Protein AF-A0A399NQE6-F1 (afdb_monomer_lite)

Secondary structure (DSSP, 8-state):
-HHHHHHHHHHHHHHHHHHHHHHHHHHHHHHHHHHHHHHHHHHHHHHHHHHHHHHHHHHHHHHHHHHHHHHHHHHHHHTT-HHHHHHHTT-TTEEEEGGGG--PPTT-HHHHHHHHGGGGGPEEESSHHHHH-

Structure (mmCIF, N/CA/C/O backbone):
data_AF-A0A399NQE6-F1
#
_entry.id   AF-A0A399NQE6-F1
#
loop_
_atom_site.group_PDB
_atom_site.id
_atom_site.type_symbol
_atom_site.label_atom_id
_atom_site.label_alt_id
_atom_site.label_comp_id
_atom_site.label_asym_id
_atom_site.label_entity_id
_atom_site.label_seq_id
_atom_site.pdbx_PDB_ins_code
_atom_site.Cartn_x
_atom_site.Cartn_y
_atom_site.Cartn_z
_atom_site.occupancy
_atom_site.B_iso_or_equiv
_atom_site.auth_seq_id
_atom_site.auth_comp_id
_atom_site.auth_asym_id
_atom_site.auth_atom_id
_atom_site.pdbx_PDB_model_num
ATOM 1 N N . ASP A 1 1 ? -52.371 1.083 69.100 1.00 79.62 1 ASP A N 1
ATOM 2 C CA . ASP A 1 1 ? -52.340 1.898 67.864 1.00 79.62 1 ASP A CA 1
ATOM 3 C C . ASP A 1 1 ? -50.990 2.541 67.576 1.00 79.62 1 ASP A C 1
ATOM 5 O O . ASP A 1 1 ? -50.426 2.234 66.537 1.00 79.62 1 ASP A O 1
ATOM 9 N N . ALA A 1 2 ? -50.393 3.313 68.492 1.00 91.00 2 ALA A N 1
ATOM 10 C CA . ALA A 1 2 ? -49.090 3.959 68.250 1.00 91.00 2 ALA A CA 1
ATOM 11 C C . ALA A 1 2 ? -47.936 2.994 67.886 1.00 91.00 2 ALA A C 1
ATOM 13 O O . ALA A 1 2 ? -47.141 3.292 67.003 1.00 91.00 2 ALA A O 1
ATOM 14 N N . ALA A 1 3 ? -47.852 1.821 68.527 1.00 92.25 3 ALA A N 1
ATOM 15 C CA . ALA A 1 3 ? -46.833 0.817 68.196 1.00 92.25 3 ALA A CA 1
ATOM 16 C C . ALA A 1 3 ? -47.027 0.209 66.794 1.00 92.25 3 ALA A C 1
ATOM 18 O O . ALA A 1 3 ? -46.052 -0.003 66.084 1.00 92.25 3 ALA A O 1
ATOM 19 N N . ARG A 1 4 ? -48.283 -0.014 66.378 1.00 92.62 4 ARG A N 1
ATOM 20 C CA . ARG A 1 4 ? -48.607 -0.517 65.035 1.00 92.62 4 ARG A CA 1
ATOM 21 C C . ARG A 1 4 ? -48.268 0.521 63.967 1.00 92.62 4 ARG A C 1
ATOM 23 O O . ARG A 1 4 ? -47.612 0.180 63.001 1.00 92.62 4 ARG A O 1
ATOM 30 N N . ALA A 1 5 ? -48.617 1.789 64.196 1.00 94.38 5 ALA A N 1
ATOM 31 C CA . ALA A 1 5 ? -48.275 2.878 63.279 1.00 94.38 5 ALA A CA 1
ATOM 32 C C . ALA A 1 5 ? -46.755 3.042 63.088 1.00 94.38 5 ALA A C 1
ATOM 34 O O . ALA A 1 5 ? -46.301 3.282 61.975 1.00 94.38 5 ALA A O 1
ATOM 35 N N . ARG A 1 6 ? -45.961 2.875 64.157 1.00 93.75 6 ARG A N 1
ATOM 36 C CA . ARG A 1 6 ? -44.490 2.896 64.073 1.00 93.75 6 ARG A CA 1
ATOM 37 C C . ARG A 1 6 ? -43.927 1.715 63.288 1.00 93.75 6 ARG A C 1
ATOM 39 O O . ARG A 1 6 ? -43.005 1.919 62.512 1.00 93.75 6 ARG A O 1
ATOM 46 N N . LEU A 1 7 ? -44.479 0.516 63.480 1.00 95.75 7 LEU A N 1
ATOM 47 C CA . LEU A 1 7 ? -44.084 -0.666 62.712 1.00 95.75 7 LEU A CA 1
ATOM 48 C C . LEU A 1 7 ? -44.352 -0.456 61.218 1.00 95.75 7 LEU A C 1
ATOM 50 O O . LEU A 1 7 ? -43.432 -0.589 60.425 1.00 95.75 7 LEU A O 1
ATOM 54 N N . THR A 1 8 ? -45.562 -0.024 60.853 1.00 96.56 8 THR A N 1
ATOM 55 C CA . THR A 1 8 ? -45.926 0.226 59.449 1.00 96.56 8 THR A CA 1
ATOM 56 C C . THR A 1 8 ? -45.060 1.315 58.811 1.00 96.56 8 THR A C 1
ATOM 58 O O . THR A 1 8 ? -44.681 1.203 57.651 1.00 96.56 8 THR A O 1
ATOM 61 N N . ALA A 1 9 ? -44.709 2.367 59.561 1.00 95.06 9 ALA A N 1
ATOM 62 C CA . ALA A 1 9 ? -43.797 3.401 59.074 1.00 95.06 9 ALA A CA 1
ATOM 63 C C . ALA A 1 9 ? -42.378 2.860 58.829 1.00 95.06 9 ALA A C 1
ATOM 65 O O . ALA A 1 9 ? -41.787 3.178 57.801 1.00 95.06 9 ALA A O 1
ATOM 66 N N . ALA A 1 10 ? -41.861 2.028 59.739 1.00 95.50 10 ALA A N 1
ATOM 67 C CA . ALA A 1 10 ? -40.548 1.401 59.602 1.00 95.50 10 ALA A CA 1
ATOM 68 C C . ALA A 1 10 ? -40.507 0.372 58.457 1.00 95.50 10 ALA A C 1
ATOM 70 O O . ALA A 1 10 ? -39.519 0.303 57.736 1.00 95.50 10 ALA A O 1
ATOM 71 N N . GLU A 1 11 ? -41.582 -0.395 58.251 1.00 96.06 11 GLU A N 1
ATOM 72 C CA . GLU A 1 11 ? -41.720 -1.317 57.114 1.00 96.06 11 GLU A CA 1
ATOM 73 C C . GLU A 1 11 ? -41.717 -0.555 55.782 1.00 96.06 11 GLU A C 1
ATOM 75 O O . GLU A 1 11 ? -40.961 -0.910 54.884 1.00 96.06 11 GLU A O 1
ATOM 80 N N . ALA A 1 12 ? -42.466 0.548 55.682 1.00 95.88 12 ALA A N 1
ATOM 81 C CA . ALA A 1 12 ? -42.492 1.386 54.482 1.00 95.88 12 ALA A CA 1
ATOM 82 C C . ALA A 1 12 ? -41.170 2.136 54.226 1.00 95.88 12 ALA A C 1
ATOM 84 O O . ALA A 1 12 ? -40.850 2.488 53.092 1.00 95.88 12 ALA A O 1
ATOM 85 N N . GLU A 1 13 ? -40.411 2.467 55.272 1.00 95.38 13 GLU A N 1
ATOM 86 C CA . GLU A 1 13 ? -39.055 3.010 55.135 1.00 95.38 13 GLU A CA 1
ATOM 87 C C . GLU A 1 13 ? -38.078 1.940 54.639 1.00 95.38 13 GLU A C 1
ATOM 89 O O . GLU A 1 13 ? -37.320 2.206 53.710 1.00 95.38 13 GLU A O 1
ATOM 94 N N . ARG A 1 14 ? -38.161 0.716 55.178 1.00 95.56 14 ARG A N 1
ATOM 95 C CA . ARG A 1 14 ? -37.352 -0.417 54.718 1.00 95.56 14 ARG A CA 1
ATOM 96 C C . ARG A 1 14 ? -37.628 -0.753 53.253 1.00 95.56 14 ARG A C 1
ATOM 98 O O . ARG A 1 14 ? -36.682 -0.830 52.485 1.00 95.56 14 ARG A O 1
ATOM 105 N N . GLU A 1 15 ? -38.894 -0.895 52.863 1.00 96.81 15 GLU A N 1
ATOM 106 C CA . GLU A 1 15 ? -39.272 -1.199 51.472 1.00 96.81 15 GLU A CA 1
ATOM 107 C C . GLU A 1 15 ? -38.779 -0.126 50.491 1.00 96.81 15 GLU A C 1
ATOM 109 O O . GLU A 1 15 ? -38.355 -0.448 49.386 1.00 96.81 15 GLU A O 1
ATOM 114 N N . ARG A 1 16 ? -38.788 1.154 50.894 1.00 95.88 16 ARG A N 1
ATOM 115 C CA . ARG A 1 16 ? -38.215 2.233 50.075 1.00 95.88 16 ARG A CA 1
ATOM 116 C C . ARG A 1 16 ? -36.704 2.110 49.930 1.00 95.88 16 ARG A C 1
ATOM 118 O O . ARG A 1 16 ? -36.217 2.217 48.814 1.00 95.88 16 ARG A O 1
ATOM 125 N N . GLY A 1 17 ? -35.986 1.862 51.024 1.00 94.75 17 GLY A N 1
ATOM 126 C CA . GLY A 1 17 ? -34.536 1.670 50.975 1.00 94.75 17 GLY A CA 1
ATOM 127 C C . GLY A 1 17 ? -34.125 0.432 50.170 1.00 94.75 17 GLY A C 1
ATOM 128 O O . GLY A 1 17 ? -33.139 0.480 49.445 1.00 94.75 17 GLY A O 1
ATOM 129 N N . GLU A 1 18 ? -34.897 -0.656 50.255 1.00 95.62 18 GLU A N 1
ATOM 130 C CA . GLU A 1 18 ? -34.706 -1.860 49.435 1.00 95.62 18 GLU A CA 1
ATOM 131 C C . GLU A 1 18 ? -34.908 -1.541 47.944 1.00 95.62 18 GLU A C 1
ATOM 133 O O . GLU A 1 18 ? -34.041 -1.857 47.134 1.00 95.62 18 GLU A O 1
ATOM 138 N N . ALA A 1 19 ? -35.984 -0.830 47.586 1.00 94.81 19 ALA A N 1
ATOM 139 C CA . ALA A 1 19 ? -36.244 -0.431 46.201 1.00 94.81 19 ALA A CA 1
ATOM 140 C C . ALA A 1 19 ? -35.196 0.551 45.639 1.00 94.81 19 ALA A C 1
ATOM 142 O O . ALA A 1 19 ? -34.826 0.452 44.471 1.00 94.81 19 ALA A O 1
ATOM 143 N N . GLU A 1 20 ? -34.713 1.496 46.451 1.00 94.00 20 GLU A N 1
ATOM 144 C CA . GLU A 1 20 ? -33.626 2.411 46.073 1.00 94.00 20 GLU A CA 1
ATOM 145 C C . GLU A 1 20 ? -32.308 1.652 45.861 1.00 94.00 20 GLU A C 1
ATOM 147 O O . GLU A 1 20 ? -31.643 1.860 44.849 1.00 94.00 20 GLU A O 1
ATOM 152 N N . GLY A 1 21 ? -31.966 0.717 46.756 1.00 94.25 21 GLY A N 1
ATOM 153 C CA . GLY A 1 21 ? -30.773 -0.122 46.618 1.00 94.25 21 GLY A CA 1
ATOM 154 C C . GLY A 1 21 ? -30.809 -1.014 45.374 1.00 94.25 21 GLY A C 1
ATOM 155 O O . GLY A 1 21 ? -29.826 -1.084 44.641 1.00 94.25 21 GLY A O 1
ATOM 156 N N . GLU A 1 22 ? -31.953 -1.642 45.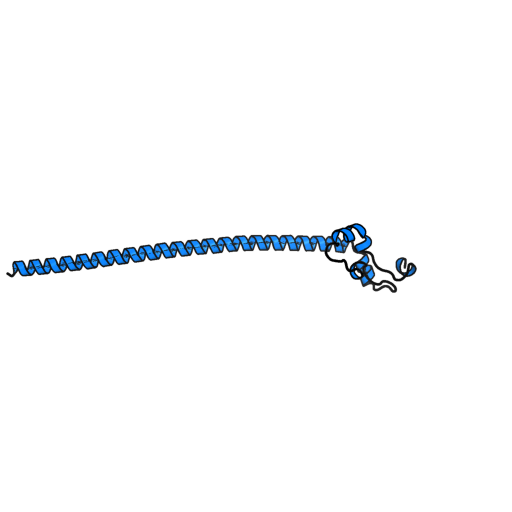084 1.00 94.56 22 GLU A N 1
ATOM 157 C CA . GLU A 1 22 ? -32.137 -2.437 43.863 1.00 94.56 22 GLU A CA 1
ATOM 158 C C . GLU A 1 22 ? -31.988 -1.588 42.590 1.00 94.56 22 GLU A C 1
ATOM 160 O O . GLU A 1 22 ? -31.390 -2.043 41.613 1.00 94.56 22 GLU A O 1
ATOM 165 N N . ALA A 1 23 ? -32.503 -0.354 42.591 1.00 92.75 23 ALA A N 1
ATOM 166 C CA . ALA A 1 23 ? -32.366 0.564 41.463 1.00 92.75 23 ALA A CA 1
ATOM 167 C C . ALA A 1 23 ? -30.907 1.006 41.246 1.00 92.75 23 ALA A C 1
ATOM 169 O O . ALA A 1 23 ? -30.440 1.036 40.104 1.00 92.75 23 ALA A O 1
ATOM 170 N N . ASP A 1 24 ? -30.174 1.298 42.324 1.00 93.94 24 ASP A N 1
ATOM 171 C CA . ASP A 1 24 ? -28.751 1.648 42.266 1.00 93.94 24 ASP A CA 1
ATOM 172 C C . ASP A 1 24 ? -27.894 0.475 41.761 1.00 93.94 24 ASP A C 1
ATOM 174 O O . ASP A 1 24 ? -27.011 0.665 40.920 1.00 93.94 24 ASP A O 1
ATOM 178 N N . GLU A 1 25 ? -28.169 -0.753 42.216 1.00 93.88 25 GLU A N 1
ATOM 179 C CA . GLU A 1 25 ? -27.486 -1.962 41.738 1.00 93.88 25 GLU A CA 1
ATOM 180 C C . GLU A 1 25 ? -27.747 -2.216 40.246 1.00 93.88 25 GLU A C 1
ATOM 182 O O . GLU A 1 25 ? -26.813 -2.509 39.490 1.00 93.88 25 GLU A O 1
ATOM 187 N N . GLN A 1 26 ? -28.997 -2.059 39.798 1.00 92.88 26 GLN A N 1
ATOM 188 C CA . GLN A 1 26 ? -29.366 -2.184 38.385 1.00 92.88 26 GLN A CA 1
ATOM 189 C C . GLN A 1 26 ? -28.644 -1.136 37.536 1.00 92.88 26 GLN A C 1
ATOM 191 O O . GLN A 1 26 ? -27.973 -1.505 36.568 1.00 92.88 26 GLN A O 1
ATOM 196 N N . GLY A 1 27 ? -28.689 0.138 37.939 1.00 94.00 27 GLY A N 1
ATOM 197 C CA . GLY A 1 27 ? -27.991 1.221 37.246 1.00 94.00 27 GLY A CA 1
ATOM 198 C C . GLY A 1 27 ? -26.475 1.011 37.199 1.00 94.00 27 GLY A C 1
ATOM 199 O O . GLY A 1 27 ? -25.853 1.202 36.154 1.00 94.00 27 GLY A O 1
ATOM 200 N N . GLY A 1 28 ? -25.875 0.538 38.295 1.00 94.88 28 GLY A N 1
ATOM 201 C CA . GLY A 1 28 ? -24.464 0.157 38.337 1.00 94.88 28 GLY A CA 1
ATOM 202 C C . GLY A 1 28 ? -24.131 -0.962 37.347 1.00 94.88 28 GLY A C 1
ATOM 203 O O . GLY A 1 28 ? -23.153 -0.856 36.607 1.00 94.88 28 GLY A O 1
ATOM 204 N N . SER A 1 29 ? -24.970 -2.000 37.274 1.00 94.81 29 SER A N 1
ATOM 205 C CA . SER A 1 29 ? -24.775 -3.121 36.347 1.00 94.81 29 SER A CA 1
ATOM 206 C C . SER A 1 29 ? -24.881 -2.706 34.874 1.00 94.81 29 SER A C 1
ATOM 208 O O . SER A 1 29 ? -24.097 -3.168 34.042 1.00 94.81 29 SER A O 1
ATOM 210 N N . GLU A 1 30 ? -25.805 -1.798 34.549 1.00 96.44 30 GLU A N 1
ATOM 211 C CA . GLU A 1 30 ? -25.970 -1.257 33.199 1.00 96.44 30 GLU A CA 1
ATOM 212 C C . GLU A 1 30 ? -24.767 -0.404 32.791 1.00 96.44 30 GLU A C 1
ATOM 214 O O . GLU A 1 30 ? -24.256 -0.557 31.681 1.00 96.44 30 GLU A O 1
ATOM 219 N N . LEU A 1 31 ? -24.263 0.438 33.700 1.00 97.75 31 LEU A N 1
ATOM 220 C CA . LEU A 1 31 ? -23.059 1.238 33.469 1.00 97.75 31 LEU A CA 1
ATOM 221 C C . LEU A 1 31 ? -21.816 0.364 33.274 1.00 97.75 31 LEU A C 1
ATOM 223 O O . LEU A 1 31 ? -21.019 0.642 32.379 1.00 97.75 31 LEU A O 1
ATOM 227 N N . THR A 1 32 ? -21.651 -0.698 34.070 1.00 97.62 32 THR A N 1
ATOM 228 C CA . THR A 1 32 ? -20.548 -1.653 33.890 1.00 97.62 32 THR A CA 1
ATOM 229 C C . THR A 1 32 ? -20.621 -2.326 32.526 1.00 97.62 32 THR A C 1
ATOM 231 O O . THR A 1 32 ? -19.618 -2.340 31.818 1.00 97.62 32 THR A O 1
ATOM 234 N N . ARG A 1 33 ? -21.800 -2.810 32.114 1.00 97.69 33 ARG A N 1
ATOM 235 C CA . ARG A 1 33 ? -21.969 -3.432 30.794 1.00 97.69 33 ARG A CA 1
ATOM 236 C C . ARG A 1 33 ? -21.669 -2.443 29.663 1.00 97.69 33 ARG A C 1
ATOM 238 O O . ARG A 1 33 ? -20.899 -2.769 28.771 1.00 97.69 33 ARG A O 1
ATOM 245 N N . ALA A 1 34 ? -22.203 -1.223 29.732 1.00 97.69 34 ALA A N 1
ATOM 246 C CA . ALA A 1 34 ? -21.942 -0.195 28.725 1.00 97.69 34 ALA A CA 1
ATOM 247 C C . ALA A 1 34 ? -20.450 0.172 28.631 1.00 97.69 34 ALA A C 1
ATOM 249 O O . ALA A 1 34 ? -19.941 0.433 27.543 1.00 97.69 34 ALA A O 1
ATOM 250 N N . TYR A 1 35 ? -19.741 0.183 29.764 1.00 98.06 35 TYR A N 1
ATOM 251 C CA . TYR A 1 35 ? -18.298 0.398 29.793 1.00 98.06 35 TYR A CA 1
ATOM 252 C C . TYR A 1 35 ? -17.524 -0.765 29.159 1.00 98.06 35 TYR A C 1
ATOM 254 O O . TYR A 1 35 ? -16.607 -0.525 28.377 1.00 98.06 35 TYR A O 1
ATOM 262 N N . GLU A 1 36 ? -17.883 -2.011 29.473 1.00 98.31 36 GLU A N 1
ATOM 263 C CA . GLU A 1 36 ? -17.254 -3.200 28.886 1.00 98.31 36 GLU A CA 1
ATOM 264 C C . GLU A 1 36 ? -17.465 -3.268 27.369 1.00 98.31 36 GLU A C 1
ATOM 266 O O . GLU A 1 36 ? -16.503 -3.505 26.637 1.00 98.31 36 GLU A O 1
ATOM 271 N N . ASP A 1 37 ? -18.680 -2.980 26.896 1.00 98.25 37 ASP A N 1
ATOM 272 C CA . ASP A 1 37 ? -19.004 -2.919 25.468 1.00 98.25 37 ASP A CA 1
ATOM 273 C C . ASP A 1 37 ? -18.178 -1.825 24.767 1.00 98.25 37 ASP A C 1
ATOM 275 O O . ASP A 1 37 ? -17.515 -2.087 23.765 1.00 98.25 37 ASP A O 1
ATOM 279 N N . ALA A 1 38 ? -18.113 -0.618 25.345 1.00 98.31 38 ALA A N 1
ATOM 280 C CA . ALA A 1 38 ? -17.310 0.472 24.790 1.00 98.31 38 ALA A CA 1
ATOM 281 C C . ALA A 1 38 ? -15.807 0.140 24.748 1.00 98.31 38 ALA A C 1
ATOM 283 O O . ALA A 1 38 ? -15.115 0.505 23.798 1.00 98.31 38 ALA A O 1
ATOM 284 N N . GLN A 1 39 ? -15.284 -0.561 25.757 1.00 98.56 39 GLN A N 1
ATOM 285 C CA . GLN A 1 39 ? -13.887 -1.004 25.777 1.00 98.56 39 GLN A CA 1
ATOM 286 C C . GLN A 1 39 ? -13.615 -2.082 24.719 1.00 98.56 39 GLN A C 1
ATOM 288 O O . GLN A 1 39 ? -12.537 -2.088 24.121 1.00 98.56 39 GLN A O 1
ATOM 293 N N . ALA A 1 40 ? -14.576 -2.975 24.471 1.00 98.44 40 ALA A N 1
ATOM 294 C CA . ALA A 1 40 ? -14.478 -3.968 23.406 1.00 98.44 40 ALA A CA 1
ATOM 295 C C . ALA A 1 40 ? -14.474 -3.307 22.019 1.00 98.44 40 ALA A C 1
ATOM 297 O O . ALA A 1 40 ? -13.648 -3.668 21.177 1.00 98.44 40 ALA A O 1
ATOM 298 N N . ASP A 1 41 ? -15.326 -2.300 21.811 1.00 98.44 41 ASP A N 1
ATOM 299 C CA . ASP A 1 41 ? -15.363 -1.519 20.573 1.00 98.44 41 ASP A CA 1
ATOM 300 C C . ASP A 1 41 ? -14.030 -0.794 20.336 1.00 98.44 41 ASP A C 1
ATOM 302 O O . ASP A 1 41 ? -13.448 -0.910 19.258 1.00 98.44 41 ASP A O 1
ATOM 306 N N . VAL A 1 42 ? -13.483 -0.121 21.357 1.00 98.62 42 VAL A N 1
ATOM 307 C CA . VAL A 1 42 ? -12.169 0.543 21.265 1.00 98.62 42 VAL A CA 1
ATOM 308 C C . VAL A 1 42 ? -11.072 -0.451 20.884 1.00 98.62 42 VAL A C 1
ATOM 310 O O . VAL A 1 42 ? -10.316 -0.189 19.951 1.00 98.62 42 VAL A O 1
ATOM 313 N N . ALA A 1 43 ? -11.006 -1.607 21.548 1.00 98.50 43 ALA A N 1
ATOM 314 C CA . ALA A 1 43 ? -9.995 -2.621 21.249 1.00 98.50 43 ALA A CA 1
ATOM 315 C C . ALA A 1 43 ? -10.123 -3.177 19.817 1.00 98.50 43 ALA A C 1
ATOM 317 O O . ALA A 1 43 ? -9.117 -3.441 19.152 1.00 98.50 43 ALA A O 1
ATOM 318 N N . SER A 1 44 ? -11.356 -3.342 19.327 1.00 98.38 44 SER A N 1
ATOM 319 C CA . SER A 1 44 ? -11.631 -3.769 17.952 1.00 98.38 44 SER A CA 1
ATOM 320 C C . SER A 1 44 ? -11.136 -2.737 16.935 1.00 98.38 44 SER A C 1
ATOM 322 O O . SER A 1 44 ? -10.432 -3.091 15.987 1.00 98.38 44 SER A O 1
ATOM 324 N N . GLU A 1 45 ? -11.449 -1.459 17.147 1.00 98.62 45 GLU A N 1
ATOM 325 C CA . GLU A 1 45 ? -11.022 -0.377 16.255 1.00 98.62 45 GLU A CA 1
ATOM 326 C C . GLU A 1 45 ?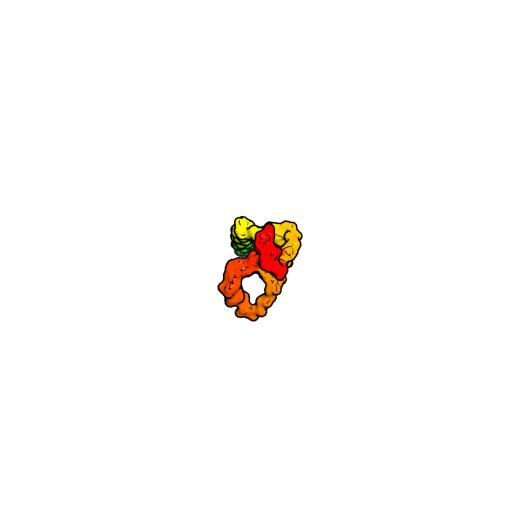 -9.501 -0.168 16.281 1.00 98.62 45 GLU A C 1
ATOM 328 O O . GLU A 1 45 ? -8.882 0.011 15.232 1.00 98.62 45 GLU A O 1
ATOM 333 N N . GLU A 1 46 ? -8.860 -0.270 17.448 1.00 98.62 46 GLU A N 1
ATOM 334 C CA . GLU A 1 46 ? -7.397 -0.238 17.558 1.00 98.62 46 GLU A CA 1
ATOM 335 C C . GLU A 1 46 ? -6.752 -1.380 16.761 1.00 98.62 46 GLU A C 1
ATOM 337 O O . GLU A 1 46 ? -5.805 -1.153 16.003 1.00 98.62 46 GLU A O 1
ATOM 342 N N . SER A 1 47 ? -7.306 -2.595 16.846 1.00 98.56 47 SER A N 1
ATOM 343 C CA . SER A 1 47 ? -6.835 -3.729 16.044 1.00 98.56 47 SER A CA 1
ATOM 344 C C . SER A 1 47 ? -7.030 -3.503 14.542 1.00 98.56 47 SER A C 1
ATOM 346 O O . SER A 1 47 ? -6.181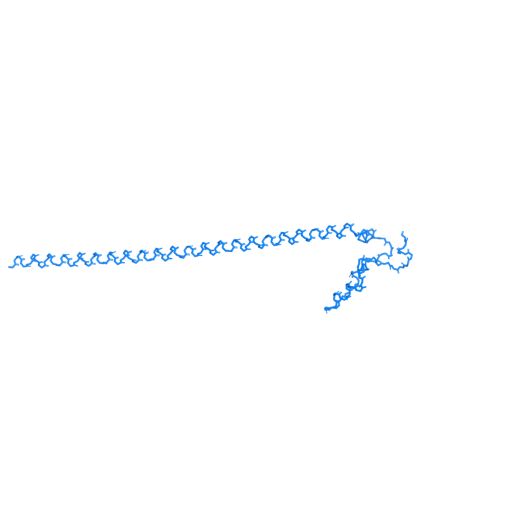 -3.921 13.750 1.00 98.56 47 SER A O 1
ATOM 348 N N . ALA A 1 48 ? -8.132 -2.873 14.128 1.00 98.50 48 ALA A N 1
ATOM 349 C CA . ALA A 1 48 ? -8.385 -2.555 12.725 1.00 98.50 48 ALA A CA 1
ATOM 350 C C . ALA A 1 48 ? -7.392 -1.505 12.198 1.00 98.50 48 ALA A C 1
ATOM 352 O O . ALA A 1 48 ? -6.863 -1.651 11.095 1.00 98.50 48 ALA A O 1
ATOM 353 N N . ILE A 1 49 ? -7.082 -0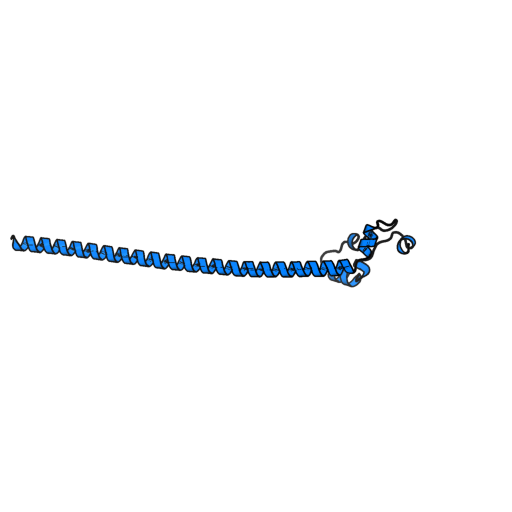.485 13.004 1.00 98.69 49 ILE A N 1
ATOM 354 C CA . ILE A 1 49 ? -6.081 0.537 12.676 1.00 98.69 49 ILE A CA 1
ATOM 355 C C . ILE A 1 49 ? -4.702 -0.097 12.476 1.00 98.69 49 ILE A C 1
ATOM 357 O O . ILE A 1 49 ? -4.039 0.205 11.482 1.00 98.69 49 ILE A O 1
ATOM 361 N N . GLU A 1 50 ? -4.272 -0.982 13.377 1.00 98.69 50 GLU A N 1
ATOM 362 C CA . GLU A 1 50 ? -2.985 -1.673 13.238 1.00 98.69 50 GLU A CA 1
ATOM 363 C C . GLU A 1 50 ? -2.941 -2.558 11.984 1.00 98.69 50 GLU A C 1
ATOM 365 O O . GLU A 1 50 ? -1.957 -2.532 11.246 1.00 98.69 50 GLU A O 1
ATOM 370 N N . ALA A 1 51 ? -4.031 -3.262 11.662 1.00 98.50 51 ALA A N 1
ATOM 371 C CA . ALA A 1 51 ? -4.110 -4.055 10.434 1.00 98.50 51 ALA A CA 1
ATOM 372 C C . ALA A 1 51 ? -3.946 -3.191 9.168 1.00 98.50 51 ALA A C 1
ATOM 374 O O . ALA A 1 51 ? -3.182 -3.546 8.267 1.00 98.50 51 ALA A O 1
ATOM 375 N N . VAL A 1 52 ? -4.611 -2.031 9.117 1.00 98.69 52 VAL A N 1
ATOM 376 C CA . VAL A 1 52 ? -4.493 -1.085 7.995 1.00 98.69 52 VAL A CA 1
ATOM 377 C C . VAL A 1 52 ? -3.083 -0.492 7.906 1.00 98.69 52 VAL A C 1
ATOM 379 O O . VAL A 1 52 ? -2.563 -0.315 6.803 1.00 98.69 52 VAL A O 1
ATOM 382 N N . ARG A 1 53 ? -2.431 -0.202 9.040 1.00 98.75 53 ARG A N 1
ATOM 383 C CA . ARG A 1 53 ? -1.039 0.286 9.068 1.00 98.75 53 ARG A CA 1
ATOM 384 C C . ARG A 1 53 ? -0.065 -0.741 8.499 1.00 98.75 53 ARG A C 1
ATOM 386 O O . ARG A 1 53 ? 0.779 -0.387 7.677 1.00 98.75 53 ARG A O 1
ATOM 393 N N . GLU A 1 54 ? -0.204 -2.007 8.881 1.00 98.62 54 GLU A N 1
ATOM 394 C CA . GLU A 1 54 ? 0.630 -3.087 8.347 1.00 98.62 54 GLU A CA 1
ATOM 395 C C . GLU A 1 54 ? 0.426 -3.287 6.839 1.00 98.62 54 GLU A C 1
ATOM 397 O O . GLU A 1 54 ? 1.400 -3.443 6.093 1.00 98.62 54 GLU A O 1
ATOM 402 N N . GLU A 1 55 ? -0.821 -3.217 6.361 1.00 98.62 55 GLU A N 1
ATOM 403 C CA . GLU A 1 55 ? -1.120 -3.280 4.928 1.00 98.62 55 GLU A CA 1
ATOM 404 C C . GLU A 1 55 ? -0.496 -2.100 4.168 1.00 98.62 55 GLU A C 1
ATOM 406 O O . GLU A 1 55 ? 0.159 -2.304 3.140 1.00 98.62 55 GLU A O 1
ATOM 411 N N . LEU A 1 56 ? -0.626 -0.879 4.698 1.00 98.62 56 LEU A N 1
ATOM 412 C CA . LEU A 1 56 ? -0.009 0.314 4.122 1.00 98.62 56 LEU A CA 1
ATOM 413 C C . LEU A 1 56 ? 1.508 0.143 4.006 1.00 98.62 56 LEU A C 1
ATOM 415 O O . LEU A 1 56 ? 2.062 0.314 2.921 1.00 98.62 56 LEU A O 1
ATOM 419 N N . HIS A 1 57 ? 2.179 -0.268 5.082 1.00 98.69 57 HIS A N 1
ATOM 420 C CA . HIS A 1 57 ? 3.625 -0.474 5.063 1.00 98.69 57 HIS A CA 1
ATOM 421 C C . HIS A 1 57 ? 4.055 -1.580 4.096 1.00 98.69 57 HIS A C 1
ATOM 423 O O . HIS A 1 57 ? 5.106 -1.473 3.458 1.00 98.69 57 HIS A O 1
ATOM 429 N N . ALA A 1 58 ? 3.264 -2.645 3.944 1.00 98.44 58 ALA A N 1
ATOM 430 C CA . ALA A 1 58 ? 3.526 -3.663 2.932 1.00 98.44 58 ALA A CA 1
ATOM 431 C C . ALA A 1 58 ? 3.450 -3.080 1.512 1.00 98.44 58 ALA A C 1
ATOM 433 O O . ALA A 1 58 ? 4.333 -3.353 0.694 1.00 98.44 58 ALA A O 1
ATOM 434 N N . LYS A 1 59 ? 2.449 -2.237 1.238 1.00 98.50 59 LYS A N 1
ATOM 435 C CA . LYS A 1 59 ? 2.274 -1.575 -0.061 1.00 98.50 59 LYS A CA 1
ATOM 436 C C . LYS A 1 59 ? 3.335 -0.523 -0.352 1.00 98.50 59 LYS A C 1
ATOM 438 O O . LYS A 1 59 ? 3.791 -0.432 -1.488 1.00 98.50 59 LYS A O 1
ATOM 443 N N . GLU A 1 60 ? 3.791 0.213 0.652 1.00 98.62 60 GLU A N 1
ATOM 444 C CA . GLU A 1 60 ? 4.916 1.142 0.514 1.00 98.62 60 GLU A CA 1
ATOM 445 C C . GLU A 1 60 ? 6.210 0.401 0.173 1.00 98.62 60 GLU A C 1
ATOM 447 O O . GLU A 1 60 ? 6.888 0.770 -0.782 1.00 98.62 60 GLU A O 1
ATOM 452 N N . ARG A 1 61 ? 6.510 -0.706 0.869 1.00 98.62 61 ARG A N 1
ATOM 453 C CA . ARG A 1 61 ? 7.675 -1.549 0.546 1.00 98.62 61 ARG A CA 1
ATOM 454 C C . ARG A 1 61 ? 7.596 -2.132 -0.864 1.00 98.62 61 ARG A C 1
ATOM 456 O O . ARG A 1 61 ? 8.607 -2.181 -1.559 1.00 98.62 61 ARG A O 1
ATOM 463 N N . GLU A 1 62 ? 6.414 -2.581 -1.284 1.00 98.50 62 GLU A N 1
ATOM 464 C CA . GLU A 1 62 ? 6.179 -3.084 -2.641 1.00 98.50 62 GLU A CA 1
ATOM 465 C C . GLU A 1 62 ? 6.428 -1.986 -3.684 1.00 98.50 62 GLU A C 1
ATOM 467 O O . GLU A 1 62 ? 7.189 -2.200 -4.630 1.00 98.50 62 GLU A O 1
ATOM 472 N N . ARG A 1 63 ? 5.856 -0.794 -3.474 1.00 98.56 63 ARG A N 1
ATOM 473 C CA . ARG A 1 63 ? 6.066 0.377 -4.333 1.00 98.56 63 ARG A CA 1
ATOM 474 C C . ARG A 1 63 ? 7.546 0.737 -4.430 1.00 98.56 63 ARG A C 1
ATOM 476 O O . ARG A 1 63 ? 8.049 0.907 -5.534 1.00 98.56 63 ARG A O 1
ATOM 483 N N . ASP A 1 64 ? 8.244 0.833 -3.304 1.00 98.50 64 ASP A N 1
ATOM 484 C CA . ASP A 1 64 ? 9.649 1.244 -3.274 1.00 98.50 64 ASP A CA 1
ATOM 485 C C . ASP A 1 64 ? 10.550 0.203 -3.958 1.00 98.50 64 ASP A C 1
ATOM 487 O O . ASP A 1 64 ? 11.464 0.556 -4.704 1.00 98.50 64 ASP A O 1
ATOM 491 N N . ALA A 1 65 ? 10.253 -1.091 -3.789 1.00 98.19 65 ALA A N 1
ATOM 492 C CA . ALA A 1 65 ? 10.947 -2.162 -4.500 1.00 98.19 65 ALA A CA 1
ATOM 493 C C . ALA A 1 65 ? 10.701 -2.114 -6.018 1.00 98.19 65 ALA A C 1
ATOM 495 O O . ALA A 1 65 ? 11.624 -2.368 -6.795 1.00 98.19 65 ALA A O 1
ATOM 496 N N . LEU A 1 66 ? 9.478 -1.798 -6.453 1.00 98.38 66 LEU A N 1
ATOM 497 C CA . LEU A 1 66 ? 9.155 -1.615 -7.869 1.00 98.38 66 LEU A CA 1
ATOM 498 C C . LEU A 1 66 ? 9.861 -0.387 -8.451 1.00 98.38 66 LEU A C 1
ATOM 500 O O . LEU A 1 66 ? 10.487 -0.512 -9.499 1.00 98.38 66 LEU A O 1
ATOM 504 N N . ALA A 1 67 ? 9.850 0.745 -7.747 1.00 98.00 67 ALA A N 1
ATOM 505 C CA . ALA A 1 67 ? 10.549 1.959 -8.164 1.00 98.00 67 ALA A CA 1
ATOM 506 C C . ALA A 1 67 ? 12.065 1.727 -8.291 1.00 98.00 67 ALA A C 1
ATOM 508 O O . ALA A 1 67 ? 12.679 2.127 -9.277 1.00 98.00 67 ALA A O 1
ATOM 509 N N . ALA A 1 68 ? 12.674 1.006 -7.344 1.00 97.88 68 ALA A N 1
ATOM 510 C CA . ALA A 1 68 ? 14.088 0.645 -7.425 1.00 97.88 68 ALA A CA 1
ATOM 511 C C . ALA A 1 68 ? 14.392 -0.270 -8.626 1.00 97.88 68 ALA A C 1
ATOM 513 O O . ALA A 1 68 ? 15.422 -0.112 -9.283 1.00 97.88 68 ALA A O 1
ATOM 514 N N . ARG A 1 69 ? 13.500 -1.220 -8.942 1.00 97.56 69 ARG A N 1
ATOM 515 C CA . ARG A 1 69 ? 13.633 -2.080 -10.132 1.00 97.56 69 ARG A CA 1
ATOM 516 C C . ARG A 1 69 ? 13.490 -1.290 -11.426 1.00 97.56 69 ARG A C 1
ATOM 518 O O . ARG A 1 69 ? 14.263 -1.527 -12.347 1.00 97.56 69 ARG A O 1
ATOM 525 N N . GLU A 1 70 ? 12.532 -0.371 -11.487 1.00 97.19 70 GLU A N 1
ATOM 526 C CA . GLU A 1 70 ? 12.341 0.531 -12.622 1.00 97.19 70 GLU A CA 1
ATOM 527 C C . GLU A 1 70 ? 13.601 1.366 -12.860 1.00 97.19 70 GLU A C 1
ATOM 529 O O . GLU A 1 70 ? 14.139 1.349 -13.962 1.00 97.19 70 GLU A O 1
ATOM 534 N N . GLN A 1 71 ? 14.137 2.008 -11.818 1.00 95.25 71 GLN A N 1
ATOM 535 C CA . GLN A 1 71 ? 15.370 2.795 -11.910 1.00 95.25 71 GLN A CA 1
ATOM 536 C C . GLN A 1 71 ? 16.572 1.953 -12.350 1.00 95.25 71 GLN A C 1
ATOM 538 O O . GLN A 1 71 ? 17.349 2.381 -13.202 1.00 95.25 71 GLN A O 1
ATOM 543 N N . ALA A 1 72 ? 16.725 0.746 -11.798 1.00 94.69 72 ALA A N 1
ATOM 544 C CA . ALA A 1 72 ? 17.801 -0.160 -12.186 1.00 94.69 72 ALA A CA 1
ATOM 545 C C . ALA A 1 72 ? 17.681 -0.600 -13.654 1.00 94.69 72 ALA A C 1
ATOM 547 O O . ALA A 1 72 ? 18.687 -0.650 -14.361 1.00 94.69 72 ALA A O 1
ATOM 548 N N . LEU A 1 73 ? 16.464 -0.891 -14.126 1.00 90.06 73 LEU A N 1
ATOM 549 C CA . LEU A 1 73 ? 16.217 -1.255 -15.520 1.00 90.06 73 LEU A CA 1
ATOM 550 C C . LEU A 1 73 ? 16.450 -0.066 -16.456 1.00 90.06 73 LEU A C 1
ATOM 552 O O . LEU A 1 73 ? 17.128 -0.230 -17.464 1.00 90.06 73 LEU A O 1
ATOM 556 N N . ALA A 1 74 ? 15.950 1.120 -16.105 1.00 87.88 74 ALA A N 1
ATOM 557 C CA . ALA A 1 74 ? 16.172 2.343 -16.867 1.00 87.88 74 ALA A CA 1
ATOM 558 C C . ALA A 1 74 ? 17.672 2.634 -17.008 1.00 87.88 74 ALA A C 1
ATOM 560 O O . ALA A 1 74 ? 18.151 2.828 -18.118 1.00 87.88 74 ALA A O 1
ATOM 561 N N . SER A 1 75 ? 18.436 2.550 -15.914 1.00 85.56 75 SER A N 1
ATOM 562 C CA . SER A 1 75 ? 19.892 2.730 -15.953 1.00 85.56 75 SER A CA 1
ATOM 563 C C . SER A 1 75 ? 20.603 1.663 -16.796 1.00 85.56 75 SER A C 1
ATOM 565 O O . SER A 1 75 ? 21.570 1.978 -17.486 1.00 85.56 75 SER A O 1
ATOM 567 N N . ALA A 1 76 ? 20.139 0.411 -16.766 1.00 84.12 76 ALA A N 1
ATOM 568 C CA . ALA A 1 76 ? 20.709 -0.663 -17.577 1.00 84.12 76 ALA A CA 1
ATOM 569 C C . ALA A 1 76 ? 20.394 -0.523 -19.077 1.00 84.12 76 ALA A C 1
ATOM 571 O O . ALA A 1 76 ? 21.173 -1.009 -19.898 1.00 84.12 76 ALA A O 1
ATOM 572 N N . LEU A 1 77 ? 19.263 0.095 -19.430 1.00 78.69 77 LEU A N 1
ATOM 573 C CA . LEU A 1 77 ? 18.901 0.417 -20.812 1.00 78.69 77 LEU A CA 1
ATOM 574 C C . LEU A 1 77 ? 19.687 1.633 -21.313 1.00 78.69 77 LEU A C 1
ATOM 576 O O . LEU A 1 77 ? 20.315 1.541 -22.360 1.00 78.69 77 LEU A O 1
ATOM 580 N N . ASP A 1 78 ? 19.746 2.703 -20.520 1.00 72.19 78 ASP A N 1
ATOM 581 C CA . ASP A 1 78 ? 20.477 3.939 -20.831 1.00 72.19 78 ASP A CA 1
ATOM 582 C C . ASP A 1 78 ? 21.969 3.673 -21.102 1.00 72.19 78 ASP A C 1
ATOM 584 O O . ASP A 1 78 ? 22.514 4.080 -22.122 1.00 72.19 78 ASP A O 1
ATOM 588 N N . GLN A 1 79 ? 22.627 2.848 -20.274 1.00 59.94 79 GLN A N 1
ATOM 589 C CA . GLN A 1 79 ? 24.040 2.491 -20.470 1.00 59.94 79 GLN A CA 1
ATOM 590 C C . GLN A 1 79 ? 24.313 1.705 -21.773 1.00 59.94 79 GLN A C 1
ATOM 592 O O . GLN A 1 79 ? 25.471 1.541 -22.169 1.00 59.94 79 GLN A O 1
ATOM 597 N N . ARG A 1 80 ? 23.275 1.171 -22.428 1.00 60.56 80 ARG A N 1
ATOM 598 C CA . ARG A 1 80 ? 23.383 0.344 -23.641 1.00 60.56 80 ARG A CA 1
ATOM 599 C C . ARG A 1 80 ? 22.912 1.069 -24.902 1.00 60.56 80 ARG A C 1
ATOM 601 O O . ARG A 1 80 ? 23.070 0.503 -25.982 1.00 60.56 80 ARG A O 1
ATOM 608 N N . ASP A 1 81 ? 22.369 2.276 -24.784 1.00 70.06 81 ASP A N 1
ATOM 609 C CA . ASP A 1 81 ? 21.623 2.928 -25.856 1.00 70.06 81 ASP A CA 1
ATOM 610 C C . ASP A 1 81 ? 22.429 4.042 -26.549 1.00 70.06 81 ASP A C 1
ATOM 612 O O . ASP A 1 81 ? 22.237 5.226 -26.314 1.00 70.06 81 ASP A O 1
ATOM 616 N N . GLY A 1 82 ? 23.338 3.663 -27.454 1.00 76.06 82 GLY A N 1
ATOM 617 C CA . GLY A 1 82 ? 23.972 4.628 -28.371 1.00 76.06 82 GLY A CA 1
ATOM 618 C C . GLY A 1 82 ? 23.035 5.112 -29.489 1.00 76.06 82 GLY A C 1
ATOM 619 O O . GLY A 1 82 ? 23.346 6.065 -30.203 1.00 76.06 82 GLY A O 1
ATOM 620 N N . SER A 1 83 ? 21.893 4.446 -29.663 1.00 79.31 83 SER A N 1
ATOM 621 C CA . SER A 1 83 ? 20.857 4.792 -30.635 1.00 79.31 83 SER A CA 1
ATOM 622 C C . SER A 1 83 ? 20.107 6.066 -30.240 1.00 79.31 83 SER A C 1
ATOM 624 O O . SER A 1 83 ? 19.863 6.901 -31.109 1.00 79.31 83 SER A O 1
ATOM 626 N N . SER A 1 84 ? 19.808 6.277 -28.956 1.00 78.50 84 SER A N 1
ATOM 627 C CA . SER A 1 84 ? 19.217 7.534 -28.475 1.00 78.50 84 SER A CA 1
ATOM 628 C C . SER A 1 84 ? 20.166 8.725 -28.602 1.00 78.50 84 SER A C 1
ATOM 630 O O . SER A 1 84 ? 19.727 9.783 -29.054 1.00 78.50 84 SER A O 1
ATOM 632 N N . ASP A 1 85 ? 21.462 8.554 -28.322 1.00 82.56 85 ASP A N 1
ATOM 633 C CA . ASP A 1 85 ? 22.488 9.579 -28.575 1.00 82.56 85 ASP A CA 1
ATOM 634 C C . ASP A 1 85 ? 22.542 9.975 -30.063 1.00 82.56 85 ASP A C 1
ATOM 636 O O . ASP A 1 85 ? 22.591 11.161 -30.403 1.00 82.56 85 ASP A O 1
ATOM 640 N N . LEU A 1 86 ? 22.480 8.990 -30.966 1.00 81.25 86 LEU A N 1
ATOM 641 C CA . LEU A 1 86 ? 22.424 9.199 -32.419 1.00 81.25 86 LEU A CA 1
ATOM 642 C C . LEU A 1 86 ? 21.172 9.972 -32.856 1.00 81.25 86 LEU A C 1
ATOM 644 O O . LEU A 1 86 ? 21.262 10.881 -33.683 1.00 81.25 86 LEU A O 1
ATOM 648 N N . VAL A 1 87 ? 20.009 9.637 -32.293 1.00 83.44 87 VAL A N 1
ATOM 649 C CA . VAL A 1 87 ? 18.753 10.352 -32.565 1.00 83.44 87 VAL A CA 1
ATOM 650 C C . VAL A 1 87 ? 18.810 11.780 -32.011 1.00 83.44 87 VAL A C 1
ATOM 652 O O . VAL A 1 87 ? 18.427 12.722 -32.706 1.00 83.44 87 VAL A O 1
ATOM 655 N N . ALA A 1 88 ? 19.349 11.973 -30.804 1.00 84.56 88 ALA A N 1
ATOM 656 C CA . ALA A 1 88 ? 19.510 13.286 -30.179 1.00 84.56 88 ALA A CA 1
ATOM 657 C C . ALA A 1 88 ? 20.497 14.194 -30.933 1.00 84.56 88 ALA A C 1
ATOM 659 O O . ALA A 1 88 ? 20.313 15.413 -30.963 1.00 84.56 88 ALA A O 1
ATOM 660 N N . ALA A 1 89 ? 21.513 13.616 -31.582 1.00 86.69 89 ALA A N 1
ATOM 661 C CA . ALA A 1 89 ? 22.456 14.345 -32.429 1.00 86.69 89 ALA A CA 1
ATOM 662 C C . ALA A 1 89 ? 21.801 14.955 -33.684 1.00 86.69 89 ALA A C 1
ATOM 664 O O . ALA A 1 89 ? 22.380 15.861 -34.288 1.00 86.69 89 ALA A O 1
ATOM 665 N N . GLY A 1 90 ? 20.602 14.497 -34.070 1.00 84.94 90 GLY A N 1
ATOM 666 C CA . GLY A 1 90 ? 19.816 15.091 -35.155 1.00 84.94 90 GLY A CA 1
ATOM 667 C C . GLY A 1 90 ? 20.522 15.051 -36.511 1.00 84.94 90 GLY A C 1
ATOM 668 O O . GLY A 1 90 ? 20.437 16.011 -37.281 1.00 84.94 90 GLY A O 1
ATOM 669 N N . LEU A 1 91 ? 21.265 13.974 -36.783 1.00 88.44 91 LEU A N 1
ATOM 670 C CA . LEU A 1 91 ? 22.024 13.826 -38.022 1.00 88.44 91 LEU A CA 1
ATOM 671 C C . LEU A 1 91 ? 21.084 13.795 -39.248 1.00 88.44 91 LEU A C 1
ATOM 673 O O . LEU A 1 91 ? 20.015 13.179 -39.188 1.00 88.44 91 LEU A O 1
ATOM 677 N N . PRO A 1 92 ? 21.455 14.438 -40.373 1.00 88.75 92 PRO A N 1
ATOM 678 C CA . PRO A 1 92 ? 20.675 14.370 -41.607 1.00 88.75 92 PRO A CA 1
ATOM 679 C C . PRO A 1 92 ? 20.435 12.921 -42.052 1.00 88.75 92 PRO A C 1
ATOM 681 O O . PRO A 1 92 ? 21.345 12.103 -41.995 1.00 88.75 92 PRO A O 1
ATOM 684 N N . GLY A 1 93 ? 19.213 12.611 -42.496 1.00 88.31 93 GLY A N 1
ATOM 685 C CA . GLY A 1 93 ? 18.847 11.269 -42.965 1.00 88.31 93 GLY A CA 1
ATOM 686 C C . GLY A 1 93 ? 18.488 10.272 -41.854 1.00 88.31 93 GLY A C 1
ATOM 687 O O . GLY A 1 93 ? 18.000 9.187 -42.162 1.00 88.31 93 GLY A O 1
ATOM 688 N N . ILE A 1 94 ? 18.639 10.634 -40.574 1.00 91.38 94 ILE A N 1
ATOM 689 C CA . ILE A 1 94 ? 18.193 9.823 -39.433 1.00 91.38 94 ILE A CA 1
ATOM 690 C C . ILE A 1 94 ? 16.764 10.210 -39.027 1.00 91.38 94 ILE A C 1
ATOM 692 O O . ILE A 1 94 ? 16.468 11.375 -38.769 1.00 91.38 94 ILE A O 1
ATOM 696 N N . ARG A 1 95 ? 15.858 9.225 -38.973 1.00 88.00 95 ARG A N 1
ATOM 697 C CA . ARG A 1 95 ? 14.413 9.425 -38.738 1.00 88.00 95 ARG A CA 1
ATOM 698 C C . ARG A 1 95 ? 13.965 9.203 -37.294 1.00 88.00 95 ARG A C 1
ATOM 700 O O . ARG A 1 95 ? 12.883 9.661 -36.942 1.00 88.00 95 ARG A O 1
ATOM 707 N N . GLY A 1 96 ? 14.752 8.500 -36.483 1.00 88.00 96 GLY A N 1
ATOM 708 C CA . GLY A 1 96 ? 14.375 8.112 -35.118 1.00 88.00 96 GLY A CA 1
ATOM 709 C C . GLY A 1 96 ? 14.474 6.605 -34.891 1.00 88.00 96 GLY A C 1
ATOM 710 O O . GLY A 1 96 ? 15.066 5.885 -35.700 1.00 88.00 96 GLY A O 1
ATOM 711 N N . LEU A 1 97 ? 13.890 6.121 -33.796 1.00 89.31 97 LEU A N 1
ATOM 712 C CA . LEU A 1 97 ? 13.910 4.697 -33.449 1.00 89.31 97 LEU A CA 1
ATOM 713 C C . LEU A 1 97 ? 12.891 3.907 -34.282 1.00 89.31 97 LEU A C 1
ATOM 715 O O . LEU A 1 97 ? 11.802 4.398 -34.597 1.00 89.31 97 LEU A O 1
ATOM 719 N N . LEU A 1 98 ? 13.204 2.646 -34.599 1.00 88.56 98 LEU A N 1
ATOM 720 C CA . LEU A 1 98 ? 12.275 1.746 -35.291 1.00 88.56 98 LEU A CA 1
ATOM 721 C C . LEU A 1 98 ? 10.964 1.583 -34.507 1.00 88.56 98 LEU A C 1
ATOM 723 O O . LEU A 1 98 ? 9.886 1.613 -35.101 1.00 88.56 98 LEU A O 1
ATOM 727 N N . ALA A 1 99 ? 11.051 1.439 -33.181 1.00 85.56 99 ALA A N 1
ATOM 728 C CA . ALA A 1 99 ? 9.896 1.239 -32.306 1.00 85.56 99 ALA A CA 1
ATOM 729 C C . ALA A 1 99 ? 8.870 2.387 -32.366 1.00 85.56 99 ALA A C 1
ATOM 731 O O . ALA A 1 99 ? 7.674 2.139 -32.244 1.00 85.56 99 ALA A O 1
ATOM 732 N N . GLU A 1 100 ? 9.302 3.626 -32.621 1.00 85.50 100 GLU A N 1
ATOM 733 C CA . GLU A 1 100 ? 8.407 4.788 -32.764 1.00 85.50 100 GLU A CA 1
ATOM 734 C C . GLU A 1 100 ? 7.602 4.759 -34.074 1.00 85.50 100 GLU A C 1
ATOM 736 O O . GLU A 1 100 ? 6.569 5.417 -34.198 1.00 85.50 100 GLU A O 1
ATOM 741 N N . HIS A 1 101 ? 8.057 3.973 -35.052 1.00 88.94 101 HIS A N 1
ATOM 742 C CA . HIS A 1 101 ? 7.483 3.890 -36.394 1.00 88.94 101 HIS A CA 1
ATOM 743 C C . HIS A 1 101 ? 6.628 2.632 -36.613 1.00 88.94 101 HIS A C 1
ATOM 745 O O . HIS A 1 101 ? 6.082 2.438 -37.703 1.00 88.94 101 HIS A O 1
ATOM 751 N N . VAL A 1 102 ? 6.489 1.771 -35.600 1.00 89.75 102 VAL A N 1
ATOM 752 C CA . VAL A 1 102 ? 5.763 0.499 -35.694 1.00 89.75 102 VAL A CA 1
ATOM 753 C C . VAL A 1 102 ? 4.662 0.442 -34.642 1.00 89.75 102 VAL A C 1
ATOM 755 O O . VAL A 1 102 ? 4.895 0.666 -33.460 1.00 89.75 102 VAL A O 1
ATOM 758 N N . HIS A 1 103 ? 3.450 0.076 -35.062 1.00 92.19 103 HIS A N 1
ATOM 759 C CA . HIS A 1 103 ? 2.345 -0.199 -34.149 1.00 92.19 103 HIS A CA 1
ATOM 760 C C . HIS A 1 103 ? 1.967 -1.679 -34.204 1.00 92.19 103 HIS A C 1
ATOM 762 O O . HIS A 1 103 ? 1.659 -2.209 -35.274 1.00 92.19 103 HIS A O 1
ATOM 768 N N . VAL A 1 104 ? 1.989 -2.346 -33.051 1.00 94.38 104 VAL A N 1
ATOM 769 C CA . VAL A 1 104 ? 1.666 -3.772 -32.940 1.00 94.38 104 VAL A CA 1
ATOM 770 C C . VAL A 1 104 ? 0.197 -3.939 -32.580 1.00 94.38 104 VAL A C 1
ATOM 772 O O . VAL A 1 104 ? -0.319 -3.273 -31.687 1.00 94.38 104 VAL A O 1
ATOM 775 N N . GLN A 1 105 ? -0.486 -4.841 -33.282 1.00 96.38 105 GLN A N 1
ATOM 776 C CA . GLN A 1 105 ? -1.863 -5.188 -32.950 1.00 96.38 105 GLN A CA 1
ATOM 777 C C . GLN A 1 105 ? -1.928 -5.921 -31.599 1.00 96.38 105 GLN A C 1
ATOM 779 O O . GLN A 1 105 ? -1.107 -6.818 -31.374 1.00 96.38 105 GLN A O 1
ATOM 784 N N . PRO A 1 106 ? -2.918 -5.610 -30.739 1.00 96.06 106 PRO A N 1
ATOM 785 C CA . PRO A 1 106 ? -3.055 -6.266 -29.446 1.00 96.06 106 PRO A CA 1
ATOM 786 C C . PRO A 1 106 ? -3.117 -7.793 -29.549 1.00 96.06 106 PRO A C 1
ATOM 788 O O . PRO A 1 106 ? -3.843 -8.335 -30.386 1.00 96.06 106 PRO A O 1
ATOM 791 N N . GLY A 1 107 ? -2.376 -8.485 -28.685 1.00 96.62 107 GLY A N 1
ATOM 792 C CA . GLY A 1 107 ? -2.271 -9.947 -28.652 1.00 96.62 107 GLY A CA 1
ATOM 793 C C . GLY A 1 107 ? -1.099 -10.532 -29.450 1.00 96.62 107 GLY A C 1
ATOM 794 O O . GLY A 1 107 ? -0.882 -11.743 -29.389 1.00 96.62 107 GLY A O 1
ATOM 795 N N . TYR A 1 108 ? -0.330 -9.709 -30.172 1.00 95.69 108 TYR A N 1
ATOM 796 C CA . TYR A 1 108 ? 0.851 -10.133 -30.940 1.00 95.69 108 TYR A CA 1
ATOM 797 C C . TYR A 1 108 ? 2.184 -9.598 -30.396 1.00 95.69 108 TYR A C 1
ATOM 799 O O . TYR A 1 108 ? 3.238 -9.876 -30.968 1.00 95.69 108 TYR A O 1
ATOM 807 N N . GLU A 1 109 ? 2.173 -8.869 -29.284 1.00 94.56 109 GLU A N 1
ATOM 808 C CA . GLU A 1 109 ? 3.318 -8.133 -28.741 1.00 94.56 109 GLU A CA 1
ATOM 809 C C . GLU A 1 109 ? 4.514 -9.049 -28.477 1.00 94.56 109 GLU A C 1
ATOM 811 O O . GLU A 1 109 ? 5.622 -8.766 -28.925 1.00 94.56 109 GLU A O 1
ATOM 816 N N . ALA A 1 110 ? 4.288 -10.192 -27.824 1.00 94.31 110 ALA A N 1
ATOM 817 C CA . ALA A 1 110 ? 5.355 -11.139 -27.505 1.00 94.31 110 ALA A CA 1
ATOM 818 C C . ALA A 1 110 ? 5.994 -11.759 -28.760 1.00 94.31 110 ALA A C 1
ATOM 820 O O . ALA A 1 110 ? 7.210 -11.940 -28.815 1.00 94.31 110 ALA A O 1
ATOM 821 N N . ALA A 1 111 ? 5.187 -12.069 -29.780 1.00 94.44 111 ALA A N 1
ATOM 822 C CA . ALA A 1 111 ? 5.676 -12.653 -31.026 1.00 94.44 111 ALA A CA 1
ATOM 823 C C . ALA A 1 111 ? 6.490 -11.637 -31.837 1.00 94.44 111 ALA A C 1
ATOM 825 O O . ALA A 1 111 ? 7.554 -11.972 -32.356 1.00 94.44 111 ALA A O 1
ATOM 826 N N . VAL A 1 112 ? 6.019 -10.388 -31.908 1.00 92.44 112 VAL A N 1
ATOM 827 C CA . VAL A 1 112 ? 6.727 -9.305 -32.600 1.00 92.44 112 VAL A CA 1
ATOM 828 C C . VAL A 1 112 ? 8.018 -8.940 -31.867 1.00 92.44 112 VAL A 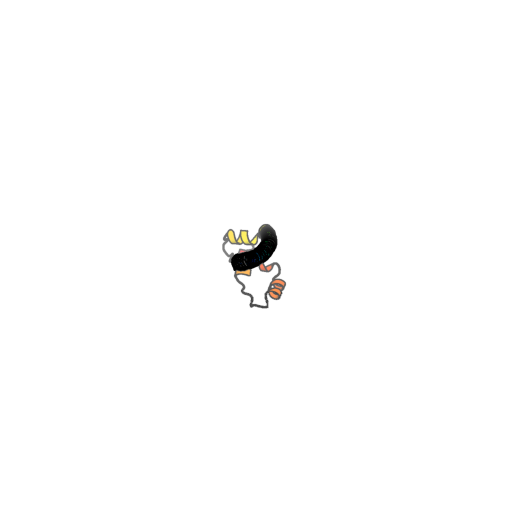C 1
ATOM 830 O O . VAL A 1 112 ? 9.057 -8.819 -32.513 1.00 92.44 112 VAL A O 1
ATOM 833 N N . ALA A 1 113 ? 7.997 -8.856 -30.534 1.00 89.88 113 ALA A N 1
ATOM 834 C CA . ALA A 1 113 ? 9.199 -8.623 -29.734 1.00 89.88 113 ALA A CA 1
ATOM 835 C C . ALA A 1 113 ? 10.255 -9.717 -29.963 1.00 89.88 113 ALA A C 1
ATOM 837 O O . ALA A 1 113 ? 11.428 -9.415 -30.175 1.00 89.88 113 ALA A O 1
ATOM 838 N N . ALA A 1 114 ? 9.839 -10.988 -29.997 1.00 92.50 114 ALA A N 1
ATOM 839 C CA . ALA A 1 114 ? 10.738 -12.106 -30.276 1.00 92.50 114 ALA A CA 1
ATOM 840 C C . ALA A 1 114 ? 11.294 -12.088 -31.712 1.00 92.50 114 ALA A C 1
ATOM 842 O O . ALA A 1 114 ? 12.443 -12.470 -31.924 1.00 92.50 114 ALA A O 1
ATOM 843 N N . ALA A 1 115 ? 10.495 -11.656 -32.691 1.00 92.38 115 ALA A N 1
ATOM 844 C CA . ALA A 1 115 ? 10.909 -11.587 -34.090 1.00 92.38 115 ALA A CA 1
ATOM 845 C C . ALA A 1 115 ? 11.895 -10.440 -34.362 1.00 92.38 115 ALA A C 1
ATOM 847 O O . ALA A 1 115 ? 12.842 -10.621 -35.125 1.00 92.38 115 ALA A O 1
ATOM 848 N N . LEU A 1 116 ? 11.676 -9.272 -33.751 1.00 89.50 116 LEU A N 1
ATOM 849 C CA . LEU A 1 116 ? 12.545 -8.104 -33.914 1.00 89.50 116 LEU A CA 1
ATOM 850 C C . LEU A 1 116 ? 13.825 -8.226 -33.083 1.00 89.50 116 LEU A C 1
ATOM 852 O O . LEU A 1 116 ? 14.895 -7.832 -33.548 1.00 89.50 116 LEU A O 1
ATOM 856 N N . GLY A 1 117 ? 13.742 -8.790 -31.877 1.00 87.12 117 GLY A N 1
ATOM 857 C CA . GLY A 1 117 ? 14.891 -8.936 -30.988 1.00 87.12 117 GLY A CA 1
ATOM 858 C C . GLY A 1 117 ? 15.623 -7.606 -30.795 1.00 87.12 117 G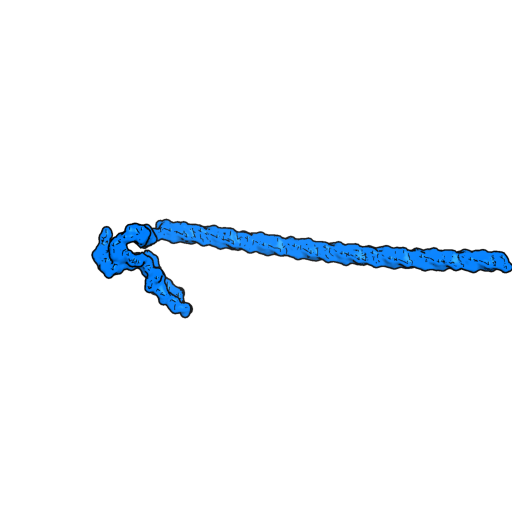LY A C 1
ATOM 859 O O . GLY A 1 117 ? 15.007 -6.594 -30.475 1.00 87.12 117 GLY A O 1
ATOM 860 N N . SER A 1 118 ? 16.933 -7.593 -31.051 1.00 83.62 118 SER A N 1
ATOM 861 C CA . SER A 1 118 ? 17.771 -6.391 -30.933 1.00 83.62 118 SER A CA 1
ATOM 862 C C . SER A 1 118 ? 17.486 -5.310 -31.978 1.00 83.62 118 SER A C 1
ATOM 864 O O . SER A 1 118 ? 18.010 -4.210 -31.861 1.00 83.62 118 SER A O 1
ATOM 866 N N . LEU A 1 119 ? 16.707 -5.603 -33.024 1.00 86.75 119 LEU A N 1
ATOM 867 C CA . LEU A 1 119 ? 16.329 -4.599 -34.021 1.00 86.75 119 LEU A CA 1
ATOM 868 C C . LEU A 1 119 ? 15.230 -3.663 -33.514 1.00 86.75 119 LEU A C 1
ATOM 870 O O . LEU A 1 119 ? 15.026 -2.616 -34.116 1.00 86.75 119 LEU A O 1
ATOM 874 N N . ALA A 1 120 ? 14.532 -4.013 -32.428 1.00 83.94 120 ALA A N 1
ATOM 875 C CA . ALA A 1 120 ? 13.536 -3.130 -31.822 1.00 83.94 120 ALA A CA 1
ATOM 876 C C . ALA A 1 120 ? 14.144 -1.776 -31.402 1.00 83.94 120 ALA A C 1
ATOM 878 O O . ALA A 1 120 ? 13.482 -0.749 -31.540 1.00 83.94 120 ALA A O 1
ATOM 879 N N . ASP A 1 121 ? 15.419 -1.787 -31.005 1.00 80.62 121 ASP A N 1
ATOM 880 C CA . ASP A 1 121 ? 16.189 -0.609 -30.590 1.00 80.62 121 ASP A CA 1
ATOM 881 C C . ASP A 1 121 ? 16.989 0.021 -31.753 1.00 80.62 121 ASP A C 1
ATOM 883 O O . ASP A 1 121 ? 17.821 0.899 -31.550 1.00 80.62 121 ASP A O 1
ATOM 887 N N . ALA A 1 122 ? 16.789 -0.429 -32.999 1.00 88.75 122 ALA A N 1
ATOM 888 C CA . ALA A 1 122 ? 17.540 0.087 -34.143 1.00 88.75 122 ALA A CA 1
ATOM 889 C C . ALA A 1 122 ? 17.123 1.517 -34.533 1.00 88.75 122 ALA A C 1
ATOM 891 O O . ALA A 1 122 ? 15.964 1.915 -34.388 1.00 88.75 122 ALA A O 1
ATOM 892 N N . VAL A 1 123 ? 18.064 2.259 -35.123 1.00 89.19 123 VAL A N 1
ATOM 893 C CA . VAL A 1 123 ? 17.835 3.593 -35.700 1.00 89.19 123 VAL A CA 1
ATOM 894 C C . VAL A 1 123 ? 17.438 3.469 -37.170 1.00 89.19 123 VAL A C 1
ATOM 896 O O . VAL A 1 123 ? 18.072 2.748 -37.941 1.00 89.19 123 VAL A O 1
ATOM 899 N N . LEU A 1 124 ? 16.393 4.191 -37.568 1.00 91.25 124 LEU A N 1
ATOM 900 C CA . LEU A 1 124 ? 15.928 4.251 -38.946 1.00 91.25 124 LEU A CA 1
ATOM 901 C C . LEU A 1 124 ? 16.678 5.344 -39.721 1.00 91.25 124 LEU A C 1
ATOM 903 O O . LEU A 1 124 ? 16.587 6.524 -39.380 1.00 91.25 124 LEU A O 1
ATOM 907 N N . ALA A 1 125 ? 17.366 4.949 -40.791 1.00 92.81 125 ALA A N 1
ATOM 908 C CA . ALA A 1 125 ? 18.018 5.842 -41.748 1.00 92.81 125 ALA A CA 1
ATOM 909 C C . ALA A 1 125 ? 17.257 5.862 -43.088 1.00 92.81 125 ALA A C 1
ATOM 911 O O . ALA A 1 125 ? 16.660 4.856 -43.481 1.00 92.81 125 ALA A O 1
ATOM 912 N N . GLU A 1 126 ? 17.259 6.996 -43.793 1.00 91.56 126 GLU A N 1
ATOM 913 C CA . GLU A 1 126 ? 16.580 7.152 -45.088 1.00 91.56 126 GLU A CA 1
ATOM 914 C C . GLU A 1 126 ? 17.263 6.374 -46.211 1.00 91.56 126 GLU A C 1
ATOM 916 O O . GLU A 1 126 ? 16.592 5.760 -47.048 1.00 91.56 126 GLU A O 1
ATOM 921 N N . THR A 1 127 ? 18.592 6.387 -46.227 1.00 92.44 127 THR A N 1
ATOM 922 C CA . THR A 1 127 ? 19.401 5.661 -47.202 1.00 92.44 127 THR A CA 1
ATOM 923 C C . THR A 1 127 ? 20.514 4.876 -46.519 1.00 92.44 127 THR A C 1
ATOM 925 O O . THR A 1 127 ? 20.817 5.067 -45.343 1.00 92.44 127 THR A O 1
ATOM 928 N N . HIS A 1 128 ? 21.139 3.967 -47.271 1.00 90.19 128 HIS A N 1
ATOM 929 C CA . HIS A 1 128 ? 22.322 3.264 -46.783 1.00 90.19 128 HIS A CA 1
ATOM 930 C C . HIS A 1 128 ? 23.460 4.243 -46.468 1.00 90.19 128 HIS A C 1
ATOM 932 O O . HIS A 1 128 ? 24.138 4.054 -45.470 1.00 90.19 128 HIS A O 1
ATOM 938 N N . ASP A 1 129 ? 23.649 5.288 -47.278 1.00 90.31 129 ASP A N 1
ATOM 939 C CA . ASP A 1 129 ? 24.730 6.259 -47.077 1.00 90.31 129 ASP A CA 1
ATOM 940 C C . ASP A 1 129 ? 24.553 7.042 -45.766 1.00 90.31 129 ASP A C 1
ATOM 942 O O . ASP A 1 129 ? 25.533 7.258 -45.057 1.00 90.31 129 ASP A O 1
ATOM 946 N N . ASP A 1 130 ? 23.310 7.356 -45.385 1.00 88.44 130 ASP A N 1
ATOM 947 C CA . ASP A 1 130 ? 22.995 7.998 -44.099 1.00 88.44 130 ASP A CA 1
ATOM 948 C C . ASP A 1 130 ? 23.243 7.071 -42.892 1.00 88.44 130 ASP A C 1
ATOM 950 O O . ASP A 1 130 ? 23.412 7.544 -41.773 1.00 88.44 130 ASP A O 1
ATOM 954 N N . ALA A 1 131 ? 23.265 5.748 -43.100 1.00 84.50 131 ALA A N 1
ATOM 955 C CA . ALA A 1 131 ? 23.462 4.758 -42.037 1.00 84.50 131 ALA A CA 1
ATOM 956 C C . ALA A 1 131 ? 24.942 4.478 -41.709 1.00 84.50 131 ALA A C 1
ATOM 958 O O . ALA A 1 131 ? 25.231 3.859 -40.685 1.00 84.50 131 ALA A O 1
ATOM 959 N N . VAL A 1 132 ? 25.872 4.871 -42.588 1.00 83.56 132 VAL A N 1
ATOM 960 C CA . VAL A 1 132 ? 27.324 4.629 -42.441 1.00 83.56 132 VAL A CA 1
ATOM 961 C C . VAL A 1 132 ? 28.149 5.904 -42.236 1.00 83.56 132 VAL A C 1
ATOM 963 O O . VAL A 1 132 ? 29.360 5.791 -42.026 1.00 83.56 132 VAL A O 1
ATOM 966 N N . ALA A 1 133 ? 27.523 7.080 -42.325 1.00 59.94 133 ALA A N 1
ATOM 967 C CA . ALA A 1 133 ? 28.145 8.389 -42.111 1.00 59.94 133 ALA A CA 1
ATOM 968 C C . ALA A 1 133 ? 28.310 8.717 -40.619 1.00 59.94 133 ALA A C 1
ATOM 970 O O . ALA A 1 133 ? 29.362 9.309 -40.280 1.00 59.94 133 ALA A O 1
#

Foldseek 3Di:
DVVVVVVVVVVVVVVVVVVVVVVVVVVVVVVVVVVVVVVVVVVVVVVVVVVVVVVVVVVVVVVVVVVVVVVVVVVVVVVVQPQVVVVVVVQPQWDHFPLVVDDDDPPCVVVVCVVCPVNNSPIGGNDPVSVPD

pLDDT: mean 91.81, std 7.77, range [59.94, 98.75]

Radius of gyration: 42.14 Å; chains: 1; bounding box: 80×28×116 Å

Sequence (133 aa):
DAARARLTAAEAERERGEAEGEADEQGGSELTRAYEDAQADVASEESAIEAVREELHAKERERDALAAREQALASALDQRDGSSDLVAAGLPGIRGLLAEHVHVQPGYEAAVAAALGSLADAVLAETHDDAVA

InterPro domains:
  IPR010935 SMCs flexible hinge [PF06470] (92-132)
  IPR036277 SMCs flexible hinge superfamily [SSF75553] (50-132)

Organism: NCBI:txid31963